Protein AF-G5JMU0-F1 (afdb_monomer)

Organism: NCBI:txid873449

Structure (mmCIF, N/CA/C/O backbone):
data_AF-G5JMU0-F1
#
_entry.id   AF-G5JMU0-F1
#
loop_
_atom_site.group_PDB
_atom_site.id
_atom_site.type_symbol
_atom_site.label_atom_id
_atom_site.label_alt_id
_atom_site.label_comp_id
_atom_site.label_asym_id
_atom_site.label_entity_id
_atom_site.label_seq_id
_atom_site.pdbx_PDB_ins_code
_atom_site.Cartn_x
_atom_site.Cartn_y
_atom_site.Cartn_z
_atom_site.occupancy
_atom_site.B_iso_or_equiv
_atom_site.auth_seq_id
_atom_site.auth_comp_id
_atom_site.auth_asym_id
_atom_site.auth_atom_id
_atom_site.pdbx_PDB_model_num
ATOM 1 N N . MET A 1 1 ? -27.141 -1.905 26.460 1.00 35.19 1 MET A N 1
ATOM 2 C CA . MET A 1 1 ? -27.273 -2.095 25.000 1.00 35.19 1 MET A CA 1
ATOM 3 C C . MET A 1 1 ? -26.235 -1.222 24.317 1.00 35.19 1 MET A C 1
ATOM 5 O O . MET A 1 1 ? -26.433 -0.017 24.211 1.00 35.19 1 MET A O 1
ATOM 9 N N . THR A 1 2 ? -25.093 -1.795 23.949 1.00 36.25 2 THR A N 1
ATOM 10 C CA . THR A 1 2 ? -24.056 -1.084 23.195 1.00 36.25 2 THR A CA 1
ATOM 11 C C . THR A 1 2 ? -24.576 -0.906 21.775 1.00 36.25 2 THR A C 1
ATOM 13 O O . THR A 1 2 ? -24.881 -1.889 21.105 1.00 36.25 2 THR A O 1
ATOM 16 N N . LYS A 1 3 ? -24.770 0.340 21.337 1.00 36.72 3 LYS A N 1
ATOM 17 C CA . LYS A 1 3 ? -25.101 0.624 19.940 1.00 36.72 3 LYS A CA 1
ATOM 18 C C . LYS A 1 3 ? -23.897 0.194 19.105 1.00 36.72 3 LYS A C 1
ATOM 20 O O . LYS A 1 3 ? -22.861 0.850 19.185 1.00 36.72 3 LYS A O 1
ATOM 25 N N . ASN A 1 4 ? -24.025 -0.883 18.332 1.00 44.31 4 ASN A N 1
ATOM 26 C CA . ASN A 1 4 ? -23.108 -1.145 17.227 1.00 44.31 4 ASN A CA 1
ATOM 27 C C . ASN A 1 4 ? -23.153 0.098 16.336 1.00 44.31 4 ASN A C 1
ATOM 29 O O . ASN A 1 4 ? -24.188 0.407 15.743 1.00 44.31 4 ASN A O 1
ATOM 33 N N . LYS A 1 5 ? -22.069 0.879 16.346 1.00 42.06 5 LYS A N 1
ATOM 34 C CA . LYS A 1 5 ? -21.894 2.000 15.425 1.00 42.06 5 LYS A CA 1
ATOM 35 C C . LYS A 1 5 ? -21.961 1.380 14.033 1.00 42.06 5 LYS A C 1
ATOM 37 O O . LYS A 1 5 ? -21.178 0.482 13.746 1.00 42.06 5 LYS A O 1
ATOM 42 N N . ALA A 1 6 ? -22.934 1.793 13.226 1.00 43.88 6 ALA A N 1
ATOM 43 C CA . ALA A 1 6 ? -23.017 1.347 11.845 1.00 43.88 6 ALA A CA 1
ATOM 44 C C . ALA A 1 6 ? -21.663 1.620 11.175 1.00 43.88 6 ALA A C 1
ATOM 46 O O . ALA A 1 6 ? -21.167 2.748 11.214 1.00 43.88 6 ALA A O 1
ATOM 47 N N . VAL A 1 7 ? -21.053 0.553 10.664 1.00 50.19 7 VAL A N 1
ATOM 48 C CA . VAL A 1 7 ? -19.788 0.574 9.933 1.00 50.19 7 VAL A CA 1
ATOM 49 C C . VAL A 1 7 ? -20.000 1.452 8.706 1.00 50.19 7 VAL A C 1
ATOM 51 O O . VAL A 1 7 ? -20.913 1.210 7.920 1.00 50.19 7 VAL A O 1
ATOM 54 N N . ASN A 1 8 ? -19.186 2.491 8.551 1.00 55.28 8 ASN A N 1
ATOM 55 C CA . ASN A 1 8 ? -19.228 3.367 7.384 1.00 55.28 8 ASN A CA 1
ATOM 56 C C . ASN A 1 8 ? -18.297 2.787 6.307 1.00 55.28 8 ASN A C 1
ATOM 58 O O . ASN A 1 8 ? -17.411 3.476 5.814 1.00 55.28 8 ASN A O 1
ATOM 62 N N . SER A 1 9 ? -18.474 1.501 5.974 1.00 59.75 9 SER A N 1
ATOM 63 C CA . SER A 1 9 ? -17.569 0.731 5.104 1.00 59.75 9 SER A CA 1
ATOM 64 C C . SER A 1 9 ? -17.306 1.430 3.770 1.00 59.75 9 SER A C 1
ATOM 66 O O . SER A 1 9 ? -16.194 1.378 3.265 1.00 59.75 9 SER A O 1
ATOM 68 N N . SER A 1 10 ? -18.279 2.190 3.256 1.00 63.38 10 SER A N 1
ATOM 69 C CA . SER A 1 10 ? -18.124 3.030 2.064 1.00 63.38 10 SER A CA 1
ATOM 70 C C . SER A 1 10 ? -17.066 4.134 2.209 1.00 63.38 10 SER A C 1
ATOM 72 O O . SER A 1 10 ? -16.390 4.472 1.239 1.00 63.38 10 SER A O 1
ATOM 74 N N . GLN A 1 11 ? -16.925 4.726 3.400 1.00 75.75 11 GLN A N 1
ATOM 75 C CA . GLN A 1 11 ? -15.882 5.714 3.692 1.00 75.75 11 GLN A CA 1
ATOM 76 C C . GLN A 1 11 ? -14.519 5.037 3.823 1.00 75.75 11 GLN A C 1
ATOM 78 O O . GLN A 1 11 ? -13.554 5.527 3.246 1.00 75.75 11 GLN A O 1
ATOM 83 N N . ASP A 1 12 ? -14.447 3.891 4.499 1.00 81.94 12 ASP A N 1
ATOM 84 C CA . ASP A 1 12 ? -13.191 3.157 4.684 1.00 81.94 12 ASP A CA 1
ATOM 85 C C . ASP A 1 12 ? -12.650 2.601 3.365 1.00 81.94 12 ASP A C 1
ATOM 87 O O . ASP A 1 12 ? -11.456 2.721 3.097 1.00 81.94 12 ASP A O 1
ATOM 91 N N . THR A 1 13 ? -13.518 2.113 2.475 1.00 81.62 13 THR A N 1
ATOM 92 C CA . THR A 1 13 ? -13.121 1.722 1.114 1.00 81.62 13 THR A CA 1
ATOM 93 C C . THR A 1 13 ? -12.643 2.912 0.284 1.00 81.62 13 THR A C 1
ATOM 95 O O . THR A 1 13 ? -11.689 2.784 -0.481 1.00 81.62 13 THR A O 1
ATOM 98 N N . ALA A 1 14 ? -13.262 4.089 0.444 1.00 82.88 14 ALA A N 1
ATOM 99 C CA . ALA A 1 14 ? -12.832 5.299 -0.256 1.00 82.88 14 ALA A CA 1
ATOM 100 C C . ALA A 1 14 ? -11.476 5.803 0.266 1.00 82.88 14 ALA A C 1
ATOM 102 O O . ALA A 1 14 ? -10.614 6.189 -0.526 1.00 82.88 14 ALA A O 1
ATOM 103 N N . TYR A 1 15 ? -11.259 5.748 1.584 1.00 86.00 15 TYR A N 1
ATOM 104 C CA . TYR A 1 15 ? -9.961 6.035 2.186 1.00 86.00 15 TYR A CA 1
ATOM 105 C C . TYR A 1 15 ? -8.904 5.042 1.711 1.00 86.00 15 TYR A C 1
ATOM 107 O O . TYR A 1 15 ? -7.856 5.476 1.249 1.00 86.00 15 TYR A O 1
ATOM 115 N N . ALA A 1 16 ? -9.182 3.738 1.735 1.00 88.50 16 ALA A N 1
ATOM 116 C CA . ALA A 1 16 ? -8.249 2.715 1.270 1.00 88.50 16 ALA A CA 1
ATOM 117 C C . ALA A 1 16 ? -7.825 2.937 -0.192 1.00 88.50 16 ALA A C 1
ATOM 119 O O . ALA A 1 16 ? -6.631 2.900 -0.494 1.00 88.50 16 ALA A O 1
ATOM 120 N N . ALA A 1 17 ? -8.768 3.248 -1.088 1.00 86.81 17 ALA A N 1
ATOM 121 C CA . ALA A 1 17 ? -8.464 3.569 -2.484 1.00 86.81 17 ALA A CA 1
ATOM 122 C C . ALA A 1 17 ? -7.573 4.815 -2.620 1.00 86.81 17 ALA A C 1
ATOM 124 O O . ALA A 1 17 ? -6.563 4.780 -3.322 1.00 86.81 17 ALA A O 1
ATOM 125 N N . SER A 1 18 ? -7.897 5.897 -1.903 1.00 88.81 18 SER A N 1
ATOM 126 C CA . SER A 1 18 ? -7.082 7.119 -1.905 1.00 88.81 18 SER A CA 1
ATOM 127 C C . SER A 1 18 ? -5.675 6.876 -1.356 1.00 88.81 18 SER A C 1
ATOM 129 O O . SER A 1 18 ? -4.701 7.355 -1.924 1.00 88.81 18 SER A O 1
ATOM 131 N N . ILE A 1 19 ? -5.551 6.124 -0.263 1.00 92.06 19 ILE A N 1
ATOM 132 C CA . ILE A 1 19 ? -4.262 5.854 0.379 1.00 92.06 19 ILE A CA 1
ATOM 133 C C . ILE A 1 19 ? -3.405 4.939 -0.502 1.00 92.06 19 ILE A C 1
ATOM 135 O O . ILE A 1 19 ? -2.199 5.141 -0.581 1.00 92.06 19 ILE A O 1
ATOM 139 N N . THR A 1 20 ? -4.005 3.977 -1.210 1.00 91.69 20 THR A N 1
ATOM 140 C CA . THR A 1 20 ? -3.283 3.114 -2.168 1.00 91.69 20 THR A CA 1
ATOM 141 C C . THR A 1 20 ? -2.582 3.950 -3.245 1.00 91.69 20 THR A C 1
ATOM 143 O O . THR A 1 20 ? -1.447 3.662 -3.614 1.00 91.69 20 THR A O 1
ATOM 146 N N . TYR A 1 21 ? -3.207 5.045 -3.686 1.00 86.88 21 TYR A N 1
ATOM 147 C CA . TYR A 1 21 ? -2.602 5.991 -4.627 1.00 86.88 21 TYR A CA 1
ATOM 148 C C . TYR A 1 21 ? -1.416 6.761 -4.029 1.00 86.88 21 TYR A C 1
ATOM 150 O O . TYR A 1 21 ? -0.404 6.978 -4.705 1.00 86.88 21 TYR A O 1
ATOM 158 N N . ASP A 1 22 ? -1.507 7.155 -2.758 1.00 90.31 22 ASP A N 1
ATOM 159 C CA . ASP A 1 22 ? -0.406 7.812 -2.046 1.00 90.31 22 ASP A CA 1
ATOM 160 C C . ASP A 1 22 ? 0.771 6.848 -1.816 1.00 90.31 22 ASP A C 1
ATOM 162 O O . ASP A 1 22 ? 1.931 7.243 -1.973 1.00 90.31 22 ASP A O 1
ATOM 166 N N . VAL A 1 23 ? 0.485 5.577 -1.506 1.00 91.81 23 VAL A N 1
ATOM 167 C CA . VAL A 1 23 ? 1.477 4.493 -1.403 1.00 91.81 23 VAL A CA 1
ATOM 168 C C . VAL A 1 23 ? 2.207 4.311 -2.732 1.00 91.81 23 VAL A C 1
ATOM 170 O O . VAL A 1 23 ? 3.436 4.380 -2.758 1.00 91.81 23 VAL A O 1
ATOM 173 N N . GLU A 1 24 ? 1.479 4.156 -3.842 1.00 88.50 24 GLU A N 1
ATOM 174 C CA . GLU A 1 24 ? 2.073 4.018 -5.177 1.00 88.50 24 GLU A CA 1
ATOM 175 C C . GLU A 1 24 ? 2.936 5.233 -5.532 1.00 88.50 24 GLU A C 1
ATOM 177 O O . GLU A 1 24 ? 4.089 5.090 -5.939 1.00 88.50 24 GLU A O 1
ATOM 182 N N . THR A 1 25 ? 2.404 6.441 -5.334 1.00 86.38 25 THR A N 1
ATOM 183 C CA . THR A 1 25 ? 3.117 7.691 -5.633 1.00 86.38 25 THR A CA 1
ATOM 184 C C . THR A 1 25 ? 4.415 7.798 -4.832 1.00 86.38 25 THR A C 1
ATOM 186 O O . THR A 1 25 ? 5.433 8.244 -5.359 1.00 86.38 25 THR A O 1
ATOM 189 N N . THR A 1 26 ? 4.388 7.391 -3.563 1.00 89.38 26 THR A N 1
ATOM 190 C CA . THR A 1 26 ? 5.562 7.387 -2.683 1.00 89.38 26 THR A CA 1
ATOM 191 C C . THR A 1 26 ? 6.583 6.352 -3.146 1.00 89.38 26 THR A C 1
ATOM 193 O O . THR A 1 26 ? 7.766 6.671 -3.244 1.00 89.38 26 THR A O 1
ATOM 196 N N . ALA A 1 27 ? 6.132 5.146 -3.499 1.00 89.00 27 ALA A N 1
ATOM 197 C CA . ALA A 1 27 ? 6.993 4.096 -4.025 1.00 89.00 27 ALA A CA 1
ATOM 198 C C . ALA A 1 27 ? 7.680 4.509 -5.331 1.00 89.00 27 ALA A C 1
ATOM 200 O O . ALA A 1 27 ? 8.881 4.320 -5.463 1.00 89.00 27 ALA A O 1
ATOM 201 N N . VAL A 1 28 ? 6.955 5.138 -6.260 1.00 85.81 28 VAL A N 1
ATOM 202 C CA . VAL A 1 28 ? 7.528 5.637 -7.521 1.00 85.81 28 VAL A CA 1
ATOM 203 C C . VAL A 1 28 ? 8.546 6.747 -7.274 1.00 85.81 28 VAL A C 1
ATOM 205 O O . VAL A 1 28 ? 9.663 6.674 -7.773 1.00 85.81 28 VAL A O 1
ATOM 208 N N . LYS A 1 29 ? 8.191 7.769 -6.486 1.00 86.25 29 LYS A N 1
ATOM 209 C CA . LYS A 1 29 ? 9.072 8.925 -6.245 1.00 86.25 29 LYS A CA 1
ATOM 210 C C . LYS A 1 29 ? 10.372 8.560 -5.537 1.00 86.25 29 LYS A C 1
ATOM 212 O O . LYS A 1 29 ? 11.384 9.219 -5.759 1.00 86.25 29 LYS A O 1
ATOM 217 N N . ASN A 1 30 ? 10.319 7.554 -4.671 1.00 86.19 30 ASN A N 1
ATOM 218 C CA . ASN A 1 30 ? 11.451 7.118 -3.863 1.00 86.19 30 ASN A CA 1
ATOM 219 C C . ASN A 1 30 ? 12.126 5.848 -4.421 1.00 86.19 30 ASN A C 1
ATOM 221 O O . ASN A 1 30 ? 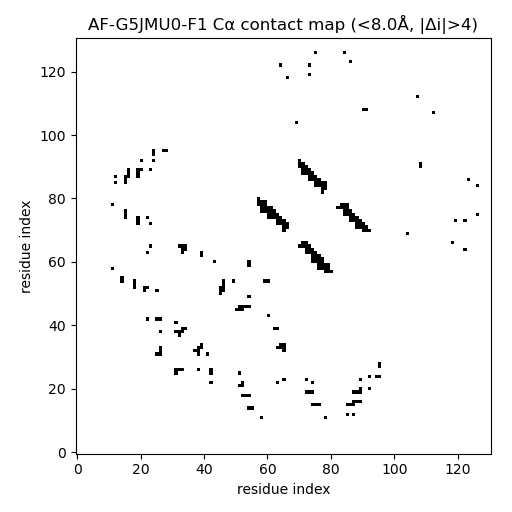12.999 5.309 -3.747 1.00 86.19 30 ASN A O 1
ATOM 225 N N . ASP A 1 31 ? 11.722 5.373 -5.608 1.00 86.62 31 ASP A N 1
ATOM 226 C CA . ASP A 1 31 ? 12.225 4.150 -6.259 1.00 86.62 31 ASP A CA 1
ATOM 227 C C . ASP A 1 31 ? 12.204 2.914 -5.332 1.00 86.62 31 ASP A C 1
ATOM 229 O O . ASP A 1 31 ? 13.183 2.185 -5.167 1.00 86.62 31 ASP A O 1
ATOM 233 N N . LEU A 1 32 ? 11.075 2.710 -4.642 1.00 89.94 32 LEU A N 1
ATOM 234 C CA . LEU A 1 32 ? 10.909 1.636 -3.663 1.00 89.94 32 LEU A CA 1
ATOM 235 C C . LEU A 1 32 ? 10.456 0.336 -4.326 1.00 89.94 32 LEU A C 1
ATOM 237 O O . LEU A 1 32 ? 9.408 0.276 -4.972 1.00 89.94 32 LEU A O 1
ATOM 241 N N . ASP A 1 33 ? 11.178 -0.744 -4.034 1.00 90.75 33 ASP A N 1
ATOM 242 C CA . ASP A 1 33 ? 10.745 -2.102 -4.353 1.00 90.75 33 ASP A CA 1
ATOM 243 C C . ASP A 1 33 ? 9.829 -2.656 -3.250 1.00 90.75 33 ASP A C 1
ATOM 245 O O . ASP A 1 33 ? 10.285 -3.145 -2.206 1.00 90.75 33 ASP A O 1
ATOM 249 N N . LEU A 1 34 ? 8.518 -2.597 -3.501 1.00 91.44 34 LEU A N 1
ATOM 250 C CA . LEU A 1 34 ? 7.481 -3.089 -2.590 1.00 91.44 34 LEU A CA 1
ATOM 251 C C . LEU A 1 34 ? 7.441 -4.624 -2.480 1.00 91.44 34 LEU A C 1
ATOM 253 O O . LEU A 1 34 ? 6.808 -5.143 -1.565 1.00 91.44 34 LEU A O 1
ATOM 257 N N . SER A 1 35 ? 8.148 -5.375 -3.329 1.00 88.81 35 SER A N 1
ATOM 258 C CA . SER A 1 35 ? 8.303 -6.824 -3.128 1.00 88.81 35 SER A CA 1
ATOM 259 C C . SER A 1 35 ? 9.251 -7.159 -1.965 1.00 88.81 35 SER A C 1
ATOM 261 O O . SER A 1 35 ? 9.245 -8.276 -1.439 1.00 88.81 35 SER A O 1
ATOM 263 N N . THR A 1 36 ? 10.053 -6.184 -1.520 1.00 92.75 36 THR A N 1
ATOM 264 C CA . THR A 1 36 ? 11.052 -6.360 -0.464 1.00 92.75 36 THR A CA 1
ATOM 265 C C . THR A 1 36 ? 10.563 -5.865 0.891 1.00 92.75 36 THR A C 1
ATOM 267 O O . THR A 1 36 ? 9.820 -4.893 1.009 1.00 92.75 36 THR A O 1
ATOM 270 N N . LYS A 1 37 ? 11.091 -6.466 1.965 1.00 93.25 37 LYS A N 1
ATOM 271 C CA . LYS A 1 37 ? 10.860 -5.971 3.332 1.00 93.25 37 LYS A CA 1
ATOM 272 C C . LYS A 1 37 ? 11.297 -4.514 3.503 1.00 93.25 37 LYS A C 1
ATOM 274 O O . LYS A 1 37 ? 10.642 -3.775 4.220 1.00 93.25 37 LYS A O 1
ATOM 279 N N . ALA A 1 38 ? 12.386 -4.097 2.857 1.00 94.75 38 ALA A N 1
ATOM 280 C CA . ALA A 1 38 ? 12.888 -2.731 2.976 1.00 94.75 38 ALA A CA 1
ATOM 281 C C . ALA A 1 38 ? 11.890 -1.705 2.413 1.00 94.75 38 ALA A C 1
ATOM 283 O O . ALA A 1 38 ? 11.603 -0.719 3.090 1.00 94.75 38 ALA A O 1
ATOM 284 N N . GLY A 1 39 ? 11.309 -1.976 1.237 1.00 94.19 39 GLY A N 1
ATOM 285 C CA . GLY A 1 39 ? 10.258 -1.133 0.659 1.00 94.19 39 GLY A CA 1
ATOM 286 C C . GLY A 1 39 ? 9.009 -1.077 1.540 1.00 94.19 39 GLY A C 1
ATOM 287 O O . GLY A 1 39 ? 8.497 0.005 1.820 1.00 94.19 39 GLY A O 1
ATOM 288 N N . GLN A 1 40 ? 8.583 -2.226 2.074 1.00 95.50 40 GLN A N 1
ATOM 289 C CA . GLN A 1 40 ? 7.455 -2.303 3.010 1.00 95.50 40 GLN A CA 1
ATOM 290 C C . GLN A 1 40 ? 7.680 -1.477 4.287 1.00 95.50 40 GLN A C 1
ATOM 292 O O . GLN A 1 40 ? 6.785 -0.761 4.740 1.00 95.50 40 GLN A O 1
ATOM 297 N N . GLU A 1 41 ? 8.878 -1.536 4.871 1.00 95.75 41 GLU A N 1
ATOM 298 C CA . GLU A 1 41 ? 9.217 -0.757 6.067 1.00 95.75 41 GLU A CA 1
ATOM 299 C C . GLU A 1 41 ? 9.339 0.749 5.784 1.00 95.75 41 GLU A C 1
ATOM 301 O O . GLU A 1 41 ? 9.050 1.561 6.666 1.00 95.75 41 GLU A O 1
ATOM 306 N N . GLU A 1 42 ? 9.718 1.150 4.567 1.00 95.62 42 GLU A N 1
ATOM 307 C CA . GLU A 1 42 ? 9.682 2.560 4.161 1.00 95.62 42 GLU A CA 1
ATOM 308 C C . GLU A 1 42 ? 8.244 3.081 4.065 1.00 95.62 42 GLU A C 1
ATOM 310 O O . GLU A 1 42 ? 7.941 4.134 4.621 1.00 95.62 42 GLU A O 1
ATOM 315 N N . ILE A 1 43 ? 7.320 2.316 3.475 1.00 95.94 43 ILE A N 1
ATOM 316 C CA . ILE A 1 43 ? 5.899 2.700 3.448 1.00 95.94 43 ILE A CA 1
ATOM 317 C C . ILE A 1 43 ? 5.336 2.834 4.867 1.00 95.94 43 ILE A C 1
ATOM 319 O O . ILE A 1 43 ? 4.679 3.828 5.186 1.00 95.94 43 ILE A O 1
ATOM 323 N N . LYS A 1 44 ? 5.648 1.893 5.766 1.00 95.56 44 LYS A N 1
ATOM 324 C CA . LYS A 1 44 ? 5.248 1.997 7.181 1.00 95.56 44 LYS A CA 1
ATOM 325 C C . LYS A 1 44 ? 5.810 3.249 7.853 1.00 95.56 44 LYS A C 1
ATOM 327 O O . LYS A 1 44 ? 5.110 3.883 8.647 1.00 95.56 44 LYS A O 1
ATOM 332 N N . ARG A 1 45 ? 7.053 3.628 7.548 1.00 95.25 45 ARG A N 1
ATOM 333 C CA . ARG A 1 45 ? 7.675 4.859 8.054 1.00 95.25 45 ARG A CA 1
ATOM 334 C C . ARG A 1 45 ? 6.964 6.101 7.525 1.00 95.25 45 ARG A C 1
ATOM 336 O O . ARG A 1 45 ? 6.643 6.988 8.314 1.00 95.25 45 ARG A O 1
ATOM 343 N N . GLU A 1 46 ? 6.656 6.154 6.237 1.00 94.81 46 GLU A N 1
ATOM 344 C CA . GLU A 1 46 ? 5.915 7.259 5.616 1.00 94.81 46 GLU A CA 1
ATOM 345 C C . GLU A 1 46 ? 4.517 7.425 6.228 1.00 94.81 46 GLU A C 1
ATOM 347 O O . GLU A 1 46 ? 4.138 8.535 6.610 1.00 94.81 46 GLU A O 1
ATOM 352 N N . ILE A 1 47 ? 3.808 6.317 6.461 1.00 94.38 47 ILE A N 1
ATOM 353 C CA . ILE A 1 47 ? 2.527 6.291 7.184 1.00 94.38 47 ILE A CA 1
ATOM 354 C C . ILE A 1 47 ? 2.686 6.791 8.623 1.00 94.38 47 ILE A C 1
ATOM 356 O O . ILE A 1 47 ? 1.906 7.622 9.085 1.00 94.38 47 ILE A O 1
ATOM 360 N N . THR A 1 48 ? 3.710 6.313 9.336 1.00 93.00 48 THR A N 1
ATOM 361 C CA . THR A 1 48 ? 3.960 6.685 10.739 1.00 93.00 48 THR A CA 1
ATOM 362 C C . THR A 1 48 ? 4.283 8.170 10.879 1.00 93.00 48 THR A C 1
ATOM 364 O O . THR A 1 48 ? 3.833 8.821 11.820 1.00 93.00 48 THR 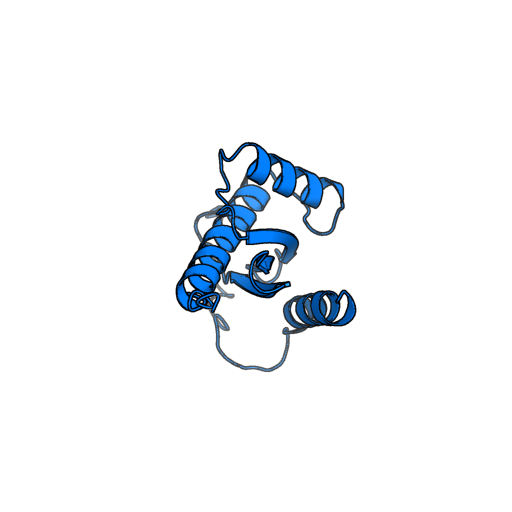A O 1
ATOM 367 N N . THR A 1 49 ? 5.057 8.727 9.946 1.00 92.94 49 THR A N 1
ATOM 368 C CA . THR A 1 49 ? 5.373 10.162 9.947 1.00 92.94 49 THR A CA 1
ATOM 369 C C . THR A 1 49 ? 4.199 11.023 9.479 1.00 92.94 49 THR A C 1
ATOM 371 O O . THR A 1 49 ? 4.164 12.212 9.799 1.00 92.94 49 THR A O 1
ATOM 374 N N . GLY A 1 50 ? 3.249 10.452 8.730 1.00 87.69 50 GLY A N 1
ATOM 375 C CA . GL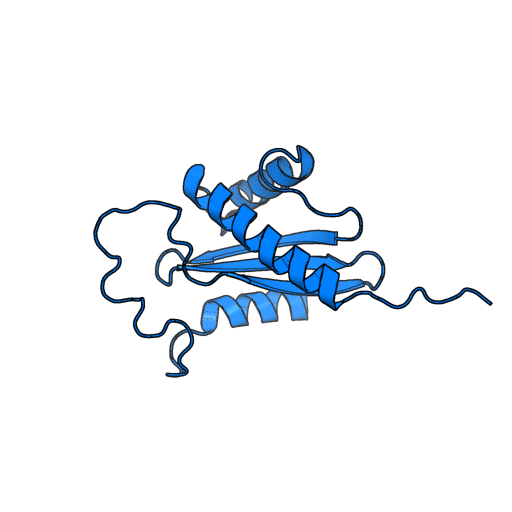Y A 1 50 ? 2.049 11.133 8.243 1.00 87.69 50 GLY A CA 1
ATOM 376 C C . GLY A 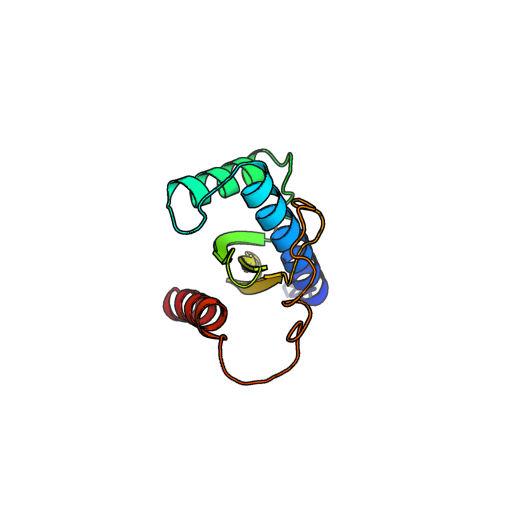1 50 ? 2.324 12.246 7.227 1.00 87.69 50 GLY A C 1
ATOM 377 O O . GLY A 1 50 ? 1.466 13.113 7.026 1.00 87.69 50 GLY A O 1
ATOM 378 N N . LYS A 1 51 ? 3.524 12.270 6.626 1.00 83.06 51 LYS A N 1
ATOM 379 C CA . LYS A 1 51 ? 3.951 13.322 5.691 1.00 83.06 51 LYS A CA 1
ATOM 380 C C . LYS A 1 51 ? 3.300 13.156 4.326 1.00 83.06 51 LYS A C 1
ATOM 382 O O . LYS A 1 51 ? 2.591 14.057 3.883 1.00 83.06 51 LYS A O 1
ATOM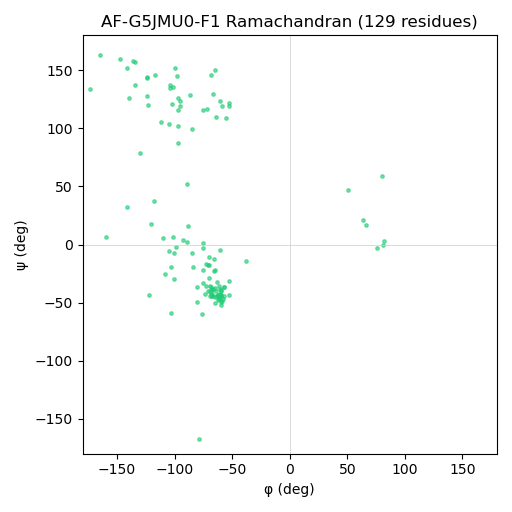 387 N N . ASN A 1 52 ? 3.545 12.012 3.692 1.00 82.81 52 ASN A N 1
ATOM 388 C CA . ASN A 1 52 ? 3.064 11.715 2.345 1.00 82.81 52 ASN A CA 1
ATOM 389 C C . ASN A 1 52 ? 1.829 10.812 2.352 1.00 82.81 52 ASN A C 1
ATOM 391 O O . ASN A 1 52 ? 0.989 10.937 1.470 1.00 82.81 52 ASN A O 1
ATOM 395 N N . ILE A 1 53 ? 1.690 9.952 3.365 1.00 90.56 53 ILE A N 1
ATOM 396 C CA . ILE A 1 53 ? 0.602 8.978 3.460 1.00 90.56 53 ILE A CA 1
ATOM 397 C C . ILE A 1 53 ? -0.137 9.197 4.778 1.00 90.56 53 ILE A C 1
ATOM 399 O O . ILE A 1 53 ? 0.450 9.096 5.856 1.00 90.56 53 ILE A O 1
ATOM 403 N N . LYS A 1 54 ? -1.434 9.508 4.703 1.00 91.56 54 LYS A N 1
ATOM 404 C CA . LYS A 1 54 ? -2.280 9.733 5.883 1.00 91.56 54 LYS A CA 1
ATOM 405 C C . LYS A 1 54 ? -3.311 8.626 6.006 1.00 91.56 54 LYS A C 1
ATOM 407 O O . LYS A 1 54 ? -4.307 8.614 5.291 1.00 91.56 54 LYS A O 1
ATOM 412 N N . VAL A 1 55 ? -3.080 7.727 6.954 1.00 90.56 55 VAL A N 1
ATOM 413 C CA . VAL A 1 55 ? -3.997 6.624 7.253 1.00 90.56 55 VAL A CA 1
ATOM 414 C C . VAL A 1 55 ? -4.890 7.023 8.432 1.00 90.56 55 VAL A C 1
ATOM 416 O O . VAL A 1 55 ? -4.368 7.445 9.469 1.00 90.56 55 VAL A O 1
ATOM 419 N N . PRO A 1 56 ? -6.227 6.945 8.306 1.00 90.31 56 PRO A N 1
ATOM 420 C CA . PRO A 1 56 ? -7.125 7.241 9.411 1.00 90.31 56 PRO A CA 1
ATOM 421 C C . PRO A 1 56 ? -6.939 6.213 10.531 1.00 90.31 56 PRO A C 1
ATOM 423 O O . PRO A 1 56 ? -6.590 5.059 10.298 1.00 90.31 56 PRO A O 1
ATOM 426 N N . SER A 1 57 ? -7.176 6.626 11.776 1.00 90.06 57 SER A N 1
ATOM 427 C CA . SER A 1 57 ? -6.807 5.836 12.956 1.00 90.06 57 SER A CA 1
ATOM 428 C C . SER A 1 57 ? -7.566 4.520 13.113 1.00 90.06 57 SER A C 1
ATOM 430 O O . SER A 1 57 ? -7.154 3.708 13.938 1.00 90.06 57 SER A O 1
ATOM 432 N N . ASN A 1 58 ? -8.647 4.294 12.368 1.00 88.50 58 ASN A N 1
ATOM 433 C CA . ASN A 1 58 ? -9.365 3.023 12.315 1.00 88.50 58 ASN A CA 1
ATOM 434 C C . ASN A 1 58 ? -8.752 2.013 11.336 1.00 88.50 58 ASN A C 1
ATOM 436 O O . ASN A 1 58 ? -8.992 0.825 11.511 1.00 88.50 58 ASN A O 1
ATOM 440 N N . LEU A 1 59 ? -7.930 2.445 10.379 1.00 92.56 59 LEU A N 1
ATOM 441 C CA . LEU A 1 59 ? -7.254 1.557 9.437 1.00 92.56 59 LEU A CA 1
ATOM 442 C C . LEU A 1 59 ? -5.817 1.273 9.880 1.00 92.56 59 LEU A C 1
ATOM 444 O O . LEU A 1 59 ? -5.127 2.120 10.453 1.00 92.56 59 LEU A O 1
ATOM 448 N N . GLU A 1 60 ? -5.367 0.058 9.611 1.00 94.50 60 GLU A N 1
ATOM 449 C CA . GLU A 1 60 ? -3.999 -0.393 9.822 1.00 94.50 60 GLU A CA 1
ATOM 450 C C . GLU A 1 60 ? -3.441 -0.922 8.508 1.00 94.50 60 GLU A C 1
ATOM 452 O O . GLU A 1 60 ? -4.064 -1.754 7.858 1.00 94.50 60 GLU A O 1
ATOM 457 N N . TYR A 1 61 ? -2.274 -0.429 8.106 1.00 95.12 61 TYR A N 1
ATOM 458 C CA . TYR A 1 61 ? -1.574 -0.931 6.931 1.00 95.12 61 TYR A CA 1
ATOM 459 C C . TYR A 1 61 ? -1.099 -2.366 7.156 1.00 95.12 61 TYR A C 1
ATOM 461 O O . TYR A 1 61 ? -0.426 -2.639 8.150 1.00 95.12 61 TYR A O 1
ATOM 469 N N . VAL A 1 62 ? -1.405 -3.253 6.212 1.00 95.38 62 VAL A N 1
ATOM 470 C CA . VAL A 1 62 ? -0.969 -4.653 6.249 1.00 95.38 62 VAL A CA 1
ATOM 471 C C . VAL A 1 62 ? 0.189 -4.863 5.285 1.00 95.38 62 VAL A C 1
ATOM 473 O O . VAL A 1 62 ? 1.273 -5.271 5.701 1.00 95.38 62 VAL A O 1
ATOM 476 N N . ASP A 1 63 ? -0.040 -4.579 4.004 1.00 94.50 63 ASP A N 1
ATOM 477 C CA . ASP A 1 63 ? 0.913 -4.858 2.934 1.00 94.50 63 ASP A CA 1
ATOM 478 C C . ASP A 1 63 ? 0.547 -4.097 1.654 1.00 94.50 63 ASP A C 1
ATOM 480 O O . ASP A 1 63 ? -0.595 -3.657 1.493 1.00 94.50 63 ASP A O 1
ATOM 484 N N . SER A 1 64 ? 1.491 -3.984 0.724 1.00 93.38 64 SER A N 1
ATOM 485 C CA . SER A 1 64 ? 1.248 -3.427 -0.608 1.00 93.38 64 SER A CA 1
ATOM 486 C C . SER A 1 64 ? 2.129 -4.073 -1.666 1.00 93.38 64 SER A C 1
ATOM 488 O O . SER A 1 64 ? 3.176 -4.638 -1.367 1.00 93.38 64 SER A O 1
ATOM 490 N N . PHE A 1 65 ? 1.725 -3.974 -2.925 1.00 89.81 65 PHE A N 1
ATOM 491 C CA . PHE A 1 65 ? 2.553 -4.371 -4.057 1.00 89.81 65 PHE A CA 1
ATOM 492 C C . PHE A 1 65 ? 2.467 -3.325 -5.160 1.00 89.81 65 PHE A C 1
ATOM 494 O O . PHE A 1 65 ? 1.490 -2.580 -5.252 1.00 89.81 65 PHE A O 1
ATOM 501 N N . ARG A 1 66 ? 3.477 -3.316 -6.029 1.00 85.00 66 ARG A N 1
ATOM 502 C CA . ARG A 1 66 ? 3.466 -2.569 -7.281 1.00 85.00 66 ARG A CA 1
ATOM 503 C C . ARG A 1 66 ? 4.09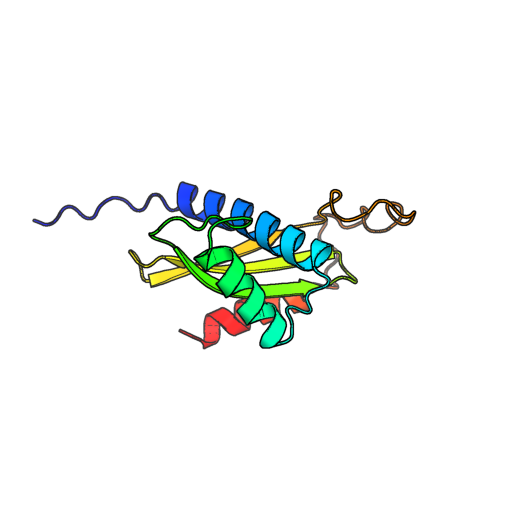9 -3.410 -8.371 1.00 85.00 66 ARG A C 1
ATOM 505 O O . ARG A 1 66 ? 5.232 -3.858 -8.228 1.00 85.00 66 ARG A O 1
ATOM 512 N N . ASP A 1 67 ? 3.370 -3.578 -9.457 1.00 81.31 67 ASP A N 1
ATOM 513 C CA . ASP A 1 67 ? 3.857 -4.175 -10.684 1.00 81.31 67 ASP A CA 1
ATOM 514 C C . ASP A 1 67 ? 4.070 -3.064 -11.715 1.00 81.31 67 ASP A C 1
ATOM 516 O O . ASP A 1 67 ? 3.129 -2.517 -12.290 1.00 81.31 67 ASP A O 1
ATOM 520 N N . ALA A 1 68 ? 5.336 -2.704 -11.923 1.00 73.94 68 ALA A N 1
ATOM 521 C CA . ALA A 1 68 ? 5.709 -1.668 -12.877 1.00 73.94 68 ALA A CA 1
ATOM 522 C C . ALA A 1 68 ? 5.408 -2.062 -14.333 1.00 73.94 68 ALA A C 1
ATOM 524 O O . ALA A 1 68 ? 5.263 -1.168 -15.161 1.00 73.94 68 ALA A O 1
ATOM 525 N N . SER A 1 69 ? 5.312 -3.363 -14.641 1.00 70.31 69 SER A N 1
ATOM 526 C CA . SER A 1 69 ? 5.067 -3.850 -16.004 1.00 70.31 69 SER A CA 1
ATOM 527 C C . SER A 1 69 ? 3.615 -3.673 -16.440 1.00 70.31 69 SER A C 1
ATOM 529 O O . SER A 1 69 ? 3.364 -3.392 -17.604 1.00 70.31 69 SER A O 1
ATOM 531 N N . THR A 1 70 ? 2.670 -3.782 -15.502 1.00 67.06 70 THR A N 1
ATOM 532 C CA . THR A 1 70 ? 1.230 -3.608 -15.755 1.00 67.06 70 THR A CA 1
ATOM 533 C C . THR A 1 70 ? 0.683 -2.277 -15.238 1.00 67.06 70 THR A C 1
ATOM 535 O O . THR A 1 70 ? -0.493 -1.969 -15.426 1.00 67.06 70 THR A O 1
ATOM 538 N N . GLY A 1 71 ? 1.507 -1.487 -14.541 1.00 68.88 71 GLY A N 1
ATOM 539 C CA . GLY A 1 71 ? 1.086 -0.236 -13.907 1.00 68.88 71 GLY A CA 1
ATOM 540 C C . GLY A 1 71 ? 0.035 -0.430 -12.808 1.00 68.88 71 GLY A C 1
ATOM 541 O O . GLY A 1 71 ? -0.699 0.509 -12.510 1.00 68.88 71 GLY A O 1
ATOM 542 N N . THR A 1 72 ? -0.060 -1.639 -12.244 1.00 76.56 72 THR A N 1
ATOM 543 C CA . THR A 1 72 ? -1.026 -1.997 -11.199 1.00 76.56 72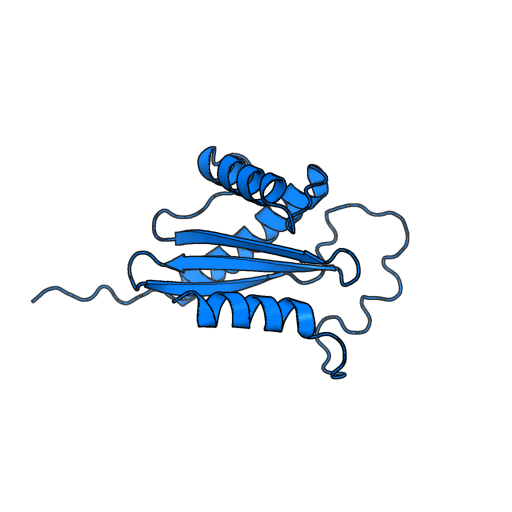 THR A CA 1
ATOM 544 C C . THR A 1 72 ? -0.346 -2.008 -9.838 1.00 76.56 72 THR A C 1
ATOM 546 O O . THR A 1 72 ? 0.725 -2.594 -9.662 1.00 76.56 72 THR A O 1
ATOM 549 N N . SER A 1 73 ? -1.000 -1.429 -8.839 1.00 84.75 73 SER A N 1
ATOM 550 C CA . SER A 1 73 ? -0.623 -1.605 -7.438 1.00 84.75 73 SER A CA 1
ATOM 551 C C . SER A 1 73 ? -1.834 -1.888 -6.573 1.00 84.75 73 SER A C 1
ATOM 553 O O . SER A 1 73 ? -2.967 -1.555 -6.917 1.00 84.75 73 SER A O 1
ATOM 555 N N . GLY A 1 74 ? -1.592 -2.511 -5.429 1.00 90.94 74 GLY A N 1
ATOM 556 C CA . GLY A 1 74 ? -2.624 -2.761 -4.438 1.00 90.94 74 GLY A CA 1
ATOM 557 C C . GLY A 1 74 ? -2.090 -2.585 -3.034 1.00 90.94 74 GLY A C 1
ATOM 558 O O . GLY A 1 74 ? -0.899 -2.747 -2.782 1.00 90.94 74 GLY A O 1
ATOM 559 N N . THR A 1 75 ? -2.975 -2.213 -2.119 1.00 94.50 75 THR A N 1
ATOM 560 C CA . THR A 1 75 ? -2.682 -2.100 -0.692 1.00 94.50 75 THR A CA 1
ATOM 561 C C . THR A 1 75 ? -3.800 -2.747 0.109 1.00 94.50 75 THR A C 1
ATOM 563 O O . THR A 1 75 ? -4.984 -2.577 -0.188 1.00 94.50 75 THR A O 1
ATOM 566 N N . ALA A 1 76 ? -3.412 -3.498 1.131 1.00 94.19 76 ALA A N 1
ATOM 567 C CA . ALA A 1 76 ? -4.317 -4.100 2.089 1.00 94.19 76 ALA A CA 1
ATOM 568 C C . ALA A 1 76 ? -4.288 -3.321 3.405 1.00 94.19 76 ALA A C 1
ATOM 570 O O . ALA A 1 76 ? -3.223 -3.001 3.944 1.00 94.19 76 ALA A O 1
ATOM 571 N N . PHE A 1 77 ? -5.476 -3.065 3.939 1.00 93.94 77 PHE A N 1
ATOM 572 C CA . PHE A 1 77 ? -5.683 -2.459 5.243 1.00 93.94 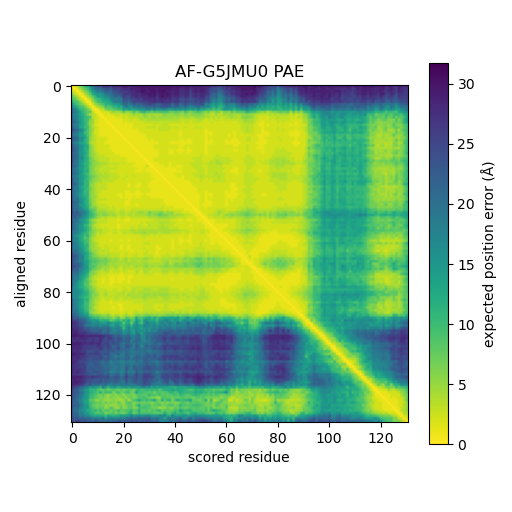77 PHE A CA 1
ATOM 573 C C . PHE A 1 77 ? -6.558 -3.357 6.100 1.00 93.94 77 PHE A C 1
ATOM 575 O O . PHE A 1 77 ? -7.522 -3.936 5.609 1.00 93.94 77 PHE A O 1
ATOM 582 N N . LYS A 1 78 ? -6.272 -3.422 7.395 1.00 92.94 78 LYS A N 1
ATOM 583 C CA . LYS A 1 78 ? -7.175 -3.998 8.385 1.00 92.94 78 LYS A CA 1
ATOM 584 C C . LYS A 1 78 ? -7.990 -2.883 9.025 1.00 92.94 78 LYS A C 1
ATOM 586 O O . LYS A 1 78 ? -7.414 -1.951 9.588 1.00 92.94 78 LYS A O 1
ATOM 591 N N . ASP A 1 79 ? -9.315 -2.972 8.970 1.00 90.69 79 ASP A N 1
ATOM 592 C CA . ASP A 1 79 ? -10.170 -2.131 9.806 1.00 90.69 79 ASP A CA 1
ATOM 593 C C . ASP A 1 79 ? -10.137 -2.671 11.237 1.00 90.69 79 ASP A C 1
ATOM 595 O O . ASP A 1 79 ? -10.572 -3.78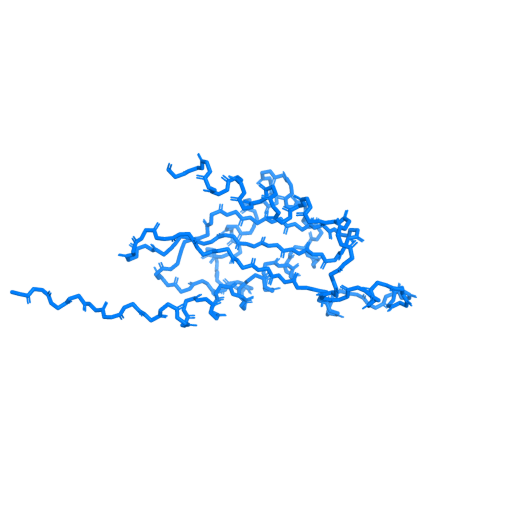3 11.531 1.00 90.69 79 ASP A O 1
ATOM 599 N N . LYS A 1 80 ? -9.605 -1.873 12.160 1.00 89.56 80 LYS A N 1
ATOM 600 C CA . LYS A 1 80 ? -9.447 -2.255 13.566 1.00 89.56 80 LYS A CA 1
ATOM 601 C C . LYS A 1 80 ? -10.772 -2.341 14.319 1.00 89.56 80 LYS A C 1
ATOM 603 O O . LYS A 1 80 ? -10.803 -2.936 15.394 1.00 89.56 80 LYS A O 1
ATOM 608 N N . ASN A 1 81 ? -11.848 -1.752 13.798 1.00 87.69 81 ASN A N 1
ATOM 609 C CA . ASN A 1 81 ? -13.163 -1.817 14.435 1.00 87.69 81 ASN A CA 1
ATOM 610 C C . ASN A 1 81 ? -13.882 -3.138 14.146 1.00 87.69 81 ASN A C 1
ATOM 612 O O . ASN A 1 81 ? -14.603 -3.640 15.008 1.00 87.69 81 ASN A O 1
ATOM 616 N N . THR A 1 82 ? -13.712 -3.673 12.937 1.00 85.25 82 THR A N 1
ATOM 617 C CA . THR A 1 82 ? -14.437 -4.855 12.439 1.00 85.25 82 THR A CA 1
ATOM 618 C C . THR A 1 82 ? -13.548 -6.091 12.330 1.00 85.25 82 THR A C 1
ATOM 620 O O . THR A 1 82 ? -14.037 -7.213 12.425 1.00 85.25 82 THR A O 1
ATOM 623 N N . GLY A 1 83 ? -12.239 -5.895 12.174 1.00 85.56 83 GLY A N 1
ATOM 624 C CA . GLY A 1 83 ? -11.275 -6.938 11.843 1.00 85.56 83 GLY A CA 1
ATOM 625 C C . GLY A 1 83 ? -11.224 -7.279 10.351 1.00 85.56 83 GLY A C 1
ATOM 626 O O . GLY A 1 83 ? -10.422 -8.133 9.980 1.00 85.56 83 GLY A O 1
ATOM 627 N N . GLU A 1 84 ? -12.040 -6.634 9.513 1.00 87.31 84 GLU A N 1
ATOM 628 C CA . GLU A 1 84 ? -12.104 -6.886 8.071 1.00 87.31 84 GLU A CA 1
ATOM 629 C C . GLU A 1 84 ? -10.825 -6.427 7.358 1.00 87.31 84 GLU A C 1
ATOM 631 O O . GLU A 1 84 ? -10.218 -5.415 7.720 1.00 87.31 84 GLU A O 1
ATOM 636 N N . ILE A 1 85 ? -10.435 -7.164 6.313 1.00 88.75 85 ILE A N 1
ATOM 637 C CA . ILE A 1 85 ? -9.364 -6.761 5.400 1.00 88.75 85 ILE A CA 1
ATOM 638 C C . ILE A 1 85 ? -9.981 -6.063 4.191 1.00 88.75 85 ILE A C 1
ATOM 640 O O . ILE A 1 85 ? -10.743 -6.657 3.430 1.00 88.75 85 ILE A O 1
ATOM 644 N N . ILE A 1 86 ? -9.610 -4.802 4.003 1.00 89.12 86 ILE A N 1
ATOM 645 C CA . ILE A 1 86 ? -9.942 -3.998 2.835 1.00 89.12 86 ILE A CA 1
ATOM 646 C C . ILE A 1 86 ? -8.748 -4.053 1.892 1.00 89.12 86 ILE A C 1
ATOM 648 O O . ILE A 1 86 ? -7.670 -3.556 2.217 1.00 89.12 86 ILE A O 1
ATOM 652 N N . VAL A 1 87 ? -8.947 -4.634 0.713 1.00 89.12 87 VAL A N 1
ATOM 653 C CA . VAL A 1 87 ? -7.956 -4.615 -0.363 1.00 89.12 87 VAL A CA 1
ATOM 654 C C . VAL A 1 87 ? -8.385 -3.573 -1.383 1.00 89.12 87 VAL A C 1
ATOM 656 O O . VAL A 1 87 ? -9.482 -3.649 -1.935 1.00 89.12 87 VAL A O 1
ATOM 659 N N . ALA A 1 88 ? -7.527 -2.587 -1.611 1.00 88.75 88 ALA A N 1
ATOM 660 C CA . ALA A 1 88 ? -7.737 -1.553 -2.606 1.00 88.75 88 ALA A CA 1
ATOM 661 C C . ALA A 1 88 ? -6.646 -1.632 -3.670 1.00 88.75 88 ALA A C 1
ATOM 663 O O . ALA A 1 88 ? -5.499 -1.963 -3.380 1.00 88.75 88 ALA A O 1
ATOM 664 N N . TYR A 1 89 ? -7.022 -1.319 -4.904 1.00 84.62 89 TYR A N 1
ATOM 665 C CA . TYR A 1 89 ? -6.137 -1.348 -6.057 1.00 84.62 89 TYR A CA 1
ATOM 666 C C . TYR A 1 89 ? -6.141 0.020 -6.725 1.00 84.62 89 TYR A C 1
ATOM 668 O O . TYR A 1 89 ? -7.180 0.684 -6.790 1.00 84.62 89 TYR A O 1
ATOM 676 N N . THR A 1 90 ? -4.990 0.430 -7.238 1.00 76.81 90 THR A N 1
ATOM 677 C CA . THR A 1 90 ? -4.891 1.533 -8.189 1.00 76.81 90 THR A CA 1
ATOM 678 C C . THR A 1 90 ? -4.662 0.961 -9.579 1.00 76.81 90 THR A C 1
ATOM 680 O O . THR A 1 90 ? -3.901 0.010 -9.764 1.00 76.81 90 THR A O 1
ATOM 683 N N . GLY A 1 91 ? -5.361 1.537 -10.558 1.00 63.16 91 GLY A N 1
ATOM 684 C CA . GLY A 1 91 ? -4.953 1.428 -11.956 1.00 63.16 91 GLY A CA 1
ATOM 685 C C . GLY A 1 91 ? -3.807 2.399 -12.253 1.00 63.16 91 GLY A C 1
ATOM 686 O O . GLY A 1 91 ? -3.249 3.008 -11.343 1.00 63.16 91 GLY A O 1
ATOM 687 N N . THR A 1 92 ? -3.504 2.613 -13.530 1.00 56.91 92 THR A N 1
ATOM 688 C CA . THR A 1 92 ? -2.395 3.470 -13.973 1.00 56.91 92 THR A CA 1
ATOM 689 C C . THR A 1 92 ? -2.437 4.876 -13.355 1.00 56.91 92 THR A C 1
ATOM 691 O O . THR A 1 92 ? -3.372 5.645 -13.592 1.00 56.91 92 THR A O 1
ATOM 694 N N . ASN A 1 93 ? -1.392 5.246 -12.606 1.00 54.31 93 ASN A N 1
ATOM 695 C CA . ASN A 1 93 ? -1.208 6.579 -12.034 1.00 54.31 93 ASN A CA 1
ATOM 696 C C . ASN A 1 93 ? -0.284 7.464 -12.910 1.00 54.31 93 ASN A C 1
ATOM 698 O O . ASN A 1 93 ? 0.941 7.360 -12.830 1.00 54.31 93 ASN A O 1
ATOM 702 N N . PRO A 1 94 ? -0.822 8.409 -13.706 1.00 52.12 94 PRO A N 1
ATOM 703 C CA . PRO A 1 94 ? -0.037 9.195 -14.665 1.00 52.12 94 PRO A CA 1
ATOM 704 C C . PRO A 1 94 ? 0.830 10.307 -14.045 1.00 52.12 94 PRO A C 1
ATOM 706 O O . PRO A 1 94 ? 1.477 11.049 -14.781 1.00 52.12 94 PRO A O 1
ATOM 709 N N . LYS A 1 95 ? 0.847 10.480 -12.714 1.00 52.62 95 LYS A N 1
ATOM 710 C CA . LYS A 1 95 ? 1.619 11.551 -12.046 1.00 52.62 95 LYS A CA 1
ATOM 711 C C . LYS A 1 95 ? 3.063 11.159 -11.683 1.00 52.62 95 LYS A C 1
ATOM 713 O O . LYS A 1 95 ? 3.748 11.971 -11.064 1.00 52.62 95 LYS A O 1
ATOM 718 N N . GLY A 1 96 ? 3.497 9.942 -12.027 1.00 50.56 96 GLY A N 1
ATOM 719 C CA . GLY A 1 96 ? 4.806 9.378 -11.673 1.00 50.56 96 GLY A CA 1
ATOM 720 C C . GLY A 1 96 ? 5.971 9.831 -12.556 1.00 50.56 96 GLY A C 1
ATOM 721 O O . GLY A 1 96 ? 6.974 10.264 -12.013 1.00 50.56 96 GLY A O 1
ATOM 722 N N . ASP A 1 97 ? 5.842 9.769 -13.885 1.00 49.50 97 ASP A N 1
ATOM 723 C CA . ASP A 1 97 ? 6.798 10.357 -14.836 1.00 49.50 97 ASP A CA 1
ATOM 724 C C . ASP A 1 97 ? 6.259 10.235 -16.273 1.00 49.50 97 ASP A C 1
ATOM 726 O O . ASP A 1 97 ? 5.767 9.179 -16.676 1.00 49.50 97 ASP A O 1
ATOM 730 N N . ILE A 1 98 ? 6.332 11.315 -17.059 1.00 56.84 98 ILE A N 1
ATOM 731 C CA . ILE A 1 98 ? 5.955 11.329 -18.482 1.00 56.84 98 ILE A CA 1
ATOM 732 C C . ILE A 1 98 ? 7.233 11.150 -19.294 1.00 56.84 98 ILE A C 1
ATOM 734 O O . ILE A 1 98 ? 7.833 12.133 -19.723 1.00 56.84 98 ILE A O 1
ATOM 738 N N . VAL A 1 99 ? 7.642 9.910 -19.558 1.00 46.56 99 VAL A N 1
ATOM 739 C CA . VAL A 1 99 ? 8.640 9.647 -20.604 1.00 46.56 99 VAL A CA 1
ATOM 740 C C . VAL A 1 99 ? 8.128 8.540 -21.523 1.00 46.56 99 VAL A C 1
ATOM 742 O O . VAL A 1 99 ? 8.524 7.383 -21.495 1.00 46.56 99 VAL A O 1
ATOM 745 N N . THR A 1 100 ? 7.238 8.988 -22.411 1.00 43.94 100 THR A N 1
ATOM 746 C CA . THR A 1 100 ? 7.056 8.511 -23.796 1.00 43.94 100 THR A CA 1
ATOM 747 C C . THR A 1 100 ? 6.351 7.184 -24.105 1.00 43.94 100 THR A C 1
ATOM 749 O O . THR A 1 100 ? 6.057 6.995 -25.282 1.00 43.94 100 THR A O 1
ATOM 752 N N . ASP A 1 101 ? 5.925 6.380 -23.124 1.00 41.59 101 ASP A N 1
ATOM 753 C CA . ASP A 1 101 ? 5.138 5.141 -23.355 1.00 41.59 101 ASP A CA 1
ATOM 754 C C . ASP A 1 101 ? 3.724 5.147 -22.734 1.00 41.59 101 ASP A C 1
ATOM 756 O O . ASP A 1 101 ? 3.163 4.137 -22.335 1.00 41.59 101 ASP A O 1
ATOM 760 N N . VAL A 1 102 ? 3.055 6.301 -22.759 1.00 47.25 102 VAL A N 1
ATOM 761 C CA . VAL A 1 102 ? 1.594 6.409 -22.528 1.00 47.25 102 VAL A CA 1
ATOM 762 C C . VAL A 1 102 ? 0.767 5.609 -23.573 1.00 47.25 102 VAL A C 1
ATOM 764 O O . VAL A 1 102 ? -0.458 5.565 -23.505 1.00 47.25 102 VAL A O 1
ATOM 767 N N . LYS A 1 103 ? 1.396 5.000 -24.590 1.00 42.28 103 LYS A N 1
ATOM 768 C CA . LYS A 1 103 ? 0.769 4.727 -25.893 1.00 42.28 103 LYS A CA 1
ATOM 769 C C . LYS A 1 103 ? 0.247 3.317 -26.177 1.00 42.28 103 LYS A C 1
ATOM 771 O O . LYS A 1 103 ? -0.456 3.203 -27.178 1.00 42.28 103 LYS A O 1
ATOM 776 N N . THR A 1 104 ? 0.477 2.301 -25.345 1.00 40.78 104 THR A N 1
ATOM 777 C CA . THR A 1 104 ? -0.143 0.979 -25.595 1.00 40.78 104 THR A CA 1
ATOM 778 C C . THR A 1 104 ? -1.009 0.490 -24.432 1.00 40.78 104 THR A C 1
ATOM 780 O O . THR A 1 104 ? -2.148 0.119 -24.671 1.00 40.78 104 THR A O 1
ATOM 783 N N . ASP A 1 105 ? -0.595 0.612 -23.170 1.00 39.75 105 ASP A N 1
ATOM 784 C CA . ASP A 1 105 ? -1.301 -0.037 -22.041 1.00 39.75 105 ASP A CA 1
ATOM 785 C C . ASP A 1 105 ? -2.443 0.776 -21.411 1.00 39.75 105 ASP A C 1
ATOM 787 O O . ASP A 1 105 ? -2.967 0.441 -20.354 1.00 39.75 105 ASP A O 1
ATOM 791 N N . VAL A 1 106 ? -2.921 1.818 -22.094 1.00 39.38 106 VAL A N 1
ATOM 792 C CA . VAL A 1 106 ? -4.317 2.242 -21.896 1.00 39.38 106 VAL A CA 1
ATOM 793 C C . VAL A 1 106 ? -5.283 1.140 -22.382 1.00 39.38 106 VAL A C 1
ATOM 795 O O . VAL A 1 106 ? -6.441 1.094 -21.977 1.00 39.38 106 VAL A O 1
ATOM 798 N N . VAL A 1 107 ? -4.837 0.247 -23.270 1.00 37.34 107 VAL A N 1
ATOM 799 C CA . VAL A 1 107 ? -5.728 -0.549 -24.130 1.00 37.34 107 VAL A CA 1
ATOM 800 C C . VAL A 1 107 ? -6.529 -1.641 -23.407 1.00 37.34 107 VAL A C 1
ATOM 802 O O . VAL A 1 107 ? -7.579 -2.009 -23.917 1.00 37.34 107 VAL A O 1
ATOM 805 N N . ASP A 1 108 ? -6.162 -2.057 -22.194 1.00 39.97 108 ASP A N 1
ATOM 806 C CA . ASP A 1 108 ? -6.965 -2.987 -21.374 1.00 39.97 108 ASP A CA 1
ATOM 807 C C . ASP A 1 108 ? -7.381 -2.393 -20.012 1.00 39.97 108 ASP A C 1
ATOM 809 O O . ASP A 1 108 ? -7.801 -3.143 -19.137 1.00 39.97 108 ASP A O 1
ATOM 813 N N . VAL A 1 109 ? -7.316 -1.058 -19.835 1.00 36.50 109 VAL A N 1
ATOM 814 C CA . VAL A 1 109 ? -7.538 -0.235 -18.605 1.00 36.50 109 VAL A CA 1
ATOM 815 C C . VAL A 1 109 ? -8.662 -0.660 -17.635 1.00 36.50 109 VAL A C 1
ATOM 817 O O . VAL A 1 109 ? -8.694 -0.210 -16.493 1.00 36.50 109 VAL A O 1
ATOM 820 N N . ALA A 1 110 ? -9.568 -1.542 -18.043 1.00 41.16 110 ALA A N 1
ATOM 821 C CA . ALA A 1 110 ? -10.508 -2.269 -17.193 1.00 41.16 110 ALA A CA 1
ATOM 822 C C . ALA A 1 110 ? -11.089 -3.565 -17.842 1.00 41.16 110 ALA A C 1
ATOM 824 O O . ALA A 1 110 ? -12.040 -4.126 -17.304 1.00 41.16 110 ALA A O 1
ATOM 825 N N . ILE A 1 111 ? -10.644 -4.021 -19.028 1.00 47.47 111 ILE A N 1
ATOM 826 C CA . ILE A 1 111 ? -11.596 -4.419 -20.106 1.00 47.47 111 ILE A CA 1
ATOM 827 C C . ILE A 1 111 ? -11.909 -5.935 -20.259 1.00 47.47 111 ILE A C 1
ATOM 829 O O . ILE A 1 111 ? -12.820 -6.296 -21.000 1.00 47.47 111 ILE A O 1
ATOM 833 N N . GLY A 1 112 ? -11.311 -6.851 -19.491 1.00 46.03 112 GLY A N 1
ATOM 834 C CA . GLY A 1 112 ? -11.832 -8.233 -19.420 1.00 46.03 112 GLY A CA 1
ATOM 835 C C . GLY A 1 112 ? -11.438 -9.155 -20.587 1.00 46.03 112 GLY A C 1
ATOM 836 O O . GLY A 1 112 ? -12.290 -9.752 -21.243 1.00 46.03 112 GLY A O 1
ATOM 837 N N . THR A 1 113 ? -10.129 -9.330 -20.786 1.00 43.06 113 THR A N 1
ATOM 838 C CA . THR A 1 113 ? -9.502 -10.249 -21.763 1.00 43.06 113 THR A CA 1
ATOM 839 C C . THR A 1 113 ? -8.785 -11.459 -21.124 1.00 43.06 113 THR A C 1
ATOM 841 O O . THR A 1 113 ? -8.206 -12.276 -21.832 1.00 43.06 113 THR A O 1
ATOM 844 N N . GLY A 1 114 ? -8.873 -11.655 -19.798 1.00 45.16 114 GLY A N 1
ATOM 845 C CA . GLY A 1 114 ? -8.569 -12.941 -19.137 1.00 45.16 114 GLY A CA 1
ATOM 846 C C . GLY A 1 114 ? -7.097 -13.282 -18.835 1.00 45.16 114 GLY A C 1
ATOM 847 O O . GLY A 1 114 ? -6.852 -14.375 -18.334 1.00 45.16 114 GLY A O 1
ATOM 848 N N . GLY A 1 115 ? -6.127 -12.399 -19.112 1.00 49.00 115 GLY A N 1
ATOM 849 C CA . GLY A 1 115 ? -4.701 -12.782 -19.160 1.00 49.00 115 GLY A CA 1
ATOM 850 C C . GLY A 1 115 ? -3.778 -12.426 -17.981 1.00 49.00 115 GLY A C 1
ATOM 851 O O . GLY A 1 115 ? -2.722 -13.038 -17.879 1.00 49.00 115 GLY A O 1
ATOM 852 N N . HIS A 1 116 ? -4.110 -11.471 -17.101 1.00 45.38 116 HIS A N 1
ATOM 853 C CA . HIS A 1 116 ? -3.115 -10.899 -16.161 1.00 45.38 116 HIS A CA 1
ATOM 854 C C . HIS A 1 116 ? -3.640 -10.601 -14.746 1.00 45.38 116 HIS A C 1
ATOM 856 O O . HIS A 1 116 ? -3.182 -9.677 -14.079 1.00 45.38 116 HIS A O 1
ATOM 862 N N . TYR A 1 117 ? -4.589 -11.389 -14.245 1.00 53.59 117 TYR A N 1
ATOM 863 C CA . TYR A 1 117 ? -5.088 -11.201 -12.880 1.00 53.59 117 TYR A CA 1
ATOM 864 C C . TYR A 1 117 ? -4.132 -11.700 -11.779 1.00 53.59 117 TYR A C 1
ATOM 866 O O . TYR A 1 117 ? -4.434 -11.551 -10.595 1.00 53.59 117 TYR A O 1
ATOM 874 N N . ASP A 1 118 ? -2.999 -12.295 -12.143 1.00 60.84 118 ASP A N 1
ATOM 875 C CA . ASP A 1 118 ? -2.168 -13.063 -11.220 1.00 60.84 118 ASP A CA 1
ATOM 876 C C . ASP A 1 118 ? -1.669 -12.244 -10.031 1.00 60.84 118 ASP A C 1
ATOM 878 O O . ASP A 1 118 ? -1.790 -12.714 -8.910 1.00 60.84 118 ASP A O 1
ATOM 882 N N . SER A 1 119 ? -1.180 -11.014 -10.210 1.00 64.81 119 SER A N 1
ATOM 883 C CA . SER A 1 119 ? -0.667 -10.219 -9.080 1.00 64.81 119 SER A CA 1
ATOM 884 C C . SER A 1 119 ? -1.774 -9.815 -8.102 1.00 64.81 119 SER A C 1
ATOM 886 O O . SER A 1 119 ? -1.617 -9.941 -6.888 1.00 64.81 119 SER A O 1
ATOM 888 N N . SER A 1 120 ? -2.929 -9.395 -8.623 1.00 64.12 120 SER A N 1
ATOM 889 C CA . SER A 1 120 ? -4.074 -8.993 -7.804 1.00 64.12 120 SER A CA 1
ATOM 890 C C . SER A 1 120 ? -4.739 -10.183 -7.111 1.00 64.12 120 SER A C 1
ATOM 892 O O . SER A 1 120 ? -5.082 -10.061 -5.933 1.00 64.12 120 SER A O 1
ATOM 894 N N . TYR A 1 121 ? -4.866 -11.329 -7.794 1.00 65.50 121 TYR A N 1
ATOM 895 C CA . TYR A 1 121 ? -5.348 -12.576 -7.192 1.00 65.50 121 TYR A CA 1
ATOM 896 C C . TYR A 1 121 ? -4.349 -13.152 -6.196 1.00 65.50 121 TYR A C 1
ATOM 898 O O . TYR A 1 121 ? -4.758 -13.502 -5.102 1.00 65.50 121 TYR A O 1
ATOM 906 N N . GLN A 1 122 ? -3.051 -13.187 -6.498 1.00 74.81 122 GLN A N 1
ATOM 907 C CA . GLN A 1 122 ? -2.029 -13.637 -5.547 1.00 74.81 122 GLN A CA 1
ATOM 908 C C . GLN A 1 122 ? -2.013 -12.760 -4.297 1.00 74.81 122 GLN A C 1
ATOM 910 O O . GLN A 1 122 ? -1.843 -13.265 -3.189 1.00 74.81 122 GLN A O 1
ATOM 915 N N . PHE A 1 123 ? -2.206 -11.448 -4.454 1.00 76.38 123 PHE A N 1
ATOM 916 C CA . PHE A 1 123 ? -2.313 -10.542 -3.319 1.00 76.38 123 PHE A CA 1
ATOM 917 C C . PHE A 1 123 ? -3.593 -10.783 -2.512 1.00 76.38 123 PHE A C 1
ATOM 919 O O . PHE A 1 123 ? -3.535 -10.836 -1.284 1.00 76.38 123 PHE A O 1
ATOM 926 N N . TYR A 1 124 ? -4.729 -10.998 -3.182 1.00 72.94 124 TYR A N 1
ATOM 927 C CA . TYR A 1 124 ? -5.971 -11.398 -2.524 1.00 72.94 124 TYR A CA 1
ATOM 928 C C . TYR A 1 124 ? -5.809 -12.723 -1.769 1.00 72.94 124 TYR A C 1
ATOM 930 O O . TYR A 1 124 ? -6.113 -12.779 -0.581 1.00 72.94 124 TYR A O 1
ATOM 938 N N . ASP A 1 125 ? -5.264 -13.754 -2.415 1.00 77.69 125 ASP A N 1
ATOM 939 C CA . ASP A 1 125 ? -5.006 -15.065 -1.824 1.00 77.69 125 ASP A CA 1
ATOM 940 C C . ASP A 1 125 ? -4.095 -14.923 -0.609 1.00 77.69 125 ASP A C 1
ATOM 942 O O . ASP A 1 125 ? -4.430 -15.415 0.465 1.00 77.69 125 ASP A O 1
ATOM 946 N N . LYS A 1 126 ? -2.999 -14.163 -0.728 1.00 80.88 126 LYS A N 1
ATOM 947 C CA . LYS A 1 126 ? -2.097 -13.856 0.389 1.00 80.88 126 LYS A CA 1
ATOM 948 C C . LYS A 1 126 ? -2.853 -13.282 1.585 1.00 80.88 126 LYS A C 1
ATOM 950 O O . LYS A 1 126 ? -2.580 -13.684 2.715 1.00 80.88 126 LYS A O 1
ATOM 955 N N . MET A 1 127 ? -3.792 -12.365 1.361 1.00 81.19 127 MET A N 1
ATOM 956 C CA . MET A 1 127 ? -4.614 -11.805 2.436 1.00 81.19 127 MET A CA 1
ATOM 957 C C . MET A 1 127 ? -5.651 -12.809 2.958 1.00 81.19 127 MET A C 1
ATOM 959 O O . MET A 1 127 ? -5.892 -12.860 4.161 1.00 81.19 127 MET A O 1
ATOM 963 N N . ALA A 1 128 ? -6.222 -13.644 2.089 1.00 71.19 128 ALA A N 1
ATOM 964 C CA . ALA A 1 128 ? -7.229 -14.639 2.445 1.00 71.19 128 ALA A CA 1
ATOM 965 C C . ALA A 1 128 ? -6.672 -15.786 3.309 1.00 71.19 128 ALA A C 1
ATOM 967 O O . ALA A 1 128 ? -7.364 -16.233 4.221 1.00 71.19 128 ALA A O 1
ATOM 968 N N . VAL A 1 129 ? -5.430 -16.236 3.078 1.00 67.69 129 VAL A N 1
ATOM 969 C CA . VAL A 1 129 ? -4.760 -17.256 3.921 1.00 67.69 129 VAL A CA 1
ATOM 970 C C . VAL A 1 129 ? -4.054 -16.697 5.163 1.00 67.69 129 VAL A C 1
ATOM 972 O O . VAL A 1 129 ? -3.599 -17.480 5.993 1.00 67.69 129 VAL A O 1
ATOM 975 N N . SER A 1 130 ? -3.953 -15.373 5.318 1.00 52.34 130 SER A N 1
ATOM 976 C CA . SER A 1 130 ? -3.280 -14.742 6.471 1.00 52.34 130 SER A CA 1
ATOM 977 C C . SER A 1 130 ? -4.213 -14.400 7.647 1.00 52.34 130 SER A C 1
ATOM 979 O O . SER A 1 130 ? -3.748 -13.792 8.614 1.00 52.34 130 SER A O 1
ATOM 981 N N . ASN A 1 131 ? -5.501 -14.762 7.570 1.00 43.69 131 ASN A N 1
ATOM 982 C CA . ASN A 1 131 ? -6.512 -14.519 8.611 1.00 43.69 131 ASN A CA 1
ATOM 983 C C . ASN A 1 131 ? -6.693 -15.701 9.568 1.00 43.69 131 ASN A C 1
ATOM 985 O O . ASN A 1 131 ? -6.772 -16.853 9.087 1.00 43.69 131 ASN A O 1
#

Radius of gyration: 15.75 Å; Cα contacts (8 Å, |Δi|>4): 151; chains: 1; bounding box: 40×31×51 Å

Foldseek 3Di:
DDPPDPDPVVVVLVLQQVQQLLLVLVCLVVVAQQVDPVSFVVSVVCCVVCPRGDDPPQKDWDGKHADPVLQKIKTWIQRNSPRDIRIYMDHHDPPRDDDDPPDDNVPPSPPDPPDDCCVVVVVVVVVVVVD

Solvent-accessible surface area (backbone atoms only — not comparable to full-atom values): 8057 Å² total; per-residue (Å²): 135,83,78,78,72,79,78,60,59,72,56,54,54,51,49,43,38,55,44,29,46,36,50,51,51,50,30,60,77,66,72,43,53,38,91,38,71,68,29,48,53,48,54,52,48,38,42,73,69,46,78,77,28,76,72,57,92,54,51,40,87,72,52,56,46,68,41,81,90,77,40,37,32,37,26,34,29,34,33,72,87,79,68,47,76,48,76,23,64,36,66,76,67,84,86,74,72,92,78,90,69,83,78,62,79,62,76,58,79,80,70,83,84,89,82,76,60,59,69,64,48,51,52,48,49,54,56,65,74,70,111

Mean predicted aligned error: 10.02 Å

InterPro domains:
  IPR029058 Alpha/Beta hydrolase fold [G3DSA:3.40.50.1820] (2-128)
  IPR029058 Alpha/Beta hydrolase fold [SSF53474] (41-127)

pLDDT: mean 74.5, std 19.79, range [35.19, 95.94]

Sequence (131 aa):
MTKNKAVNSSQDTAYAASITYDVETTAVKNDLDLSTKAGQEEIKREITTGKNIKVPSNLEYVDSFRDASTGTSGTAFKDKNTGEIIVAYTGTNPKGDIVTDVKTDVVDVAIGTGGHYDSSYQFYDKMAVSN

Secondary structure (DSSP, 8-state):
----PPP-HHHHHHHHHHHHHHHHHHHHHTT--TTSHHHHHHHHHHHHHTSS----TTEEEEEEEEETTTTEEEEEEEETTT--EEEEEE---TTS--SS-TTSTTTTTT---SS--HHHHHHHHHHHTT-

Nearest PDB structures (foldseek):
  7dij-assembly1_A  TM=8.441E-01  e=5.807E-01  Plasmodium falciparum 3D7
  7vpe-assembly1_A  TM=8.398E-01  e=8.553E-01  Plasmodium falciparum
  8wxw-assembly1_A  TM=8.441E-01  e=1.038E+00  Plasmodium falciparum 3D7
  1v59-assembly1_B  TM=5.413E-01  e=3.466E-01  Saccharomyces cerevisiae
  8ssm-assembly2_D  TM=6.981E-01  e=2.111E+00  Citrobacter rodentium